Protein AF-A0A661WZL4-F1 (afdb_monomer_lite)

Foldseek 3Di:
DVVVVVQLVVQLVVQCPDPDPLSNVCSVVSVDDSDQPQDPFKWKKFFQWDAPPDLAGDIDIDGSVDGHDPRIDIDGPDDVVNVCVRRDNVVSVCQQPPADHDVNIGD

Secondary structure (DSSP, 8-state):
-HHHHHHHHHHHHHHHT-SSHHHHHGGG-TTS-SS----SS-EEEEESSB-TTSSS---EEE-TTSPPPTTEEEEET--HHHHHHHTSHHHHHHHHHHS-EETTEE-

Radius of gyration: 17.84 Å; chains: 1; bounding box: 39×31×44 Å

Sequence (107 aa):
MPEIKKRVENVRNARASSSREATRKLAAFPTLFGEIRQPNSDFILIPRVSSENRKYIPMGFFDKNYIVGDTCLSIPNATIFHFGILNSEMHMTWVKYTCGRLKSDYR

Structure (mmCIF, N/CA/C/O backbone):
data_AF-A0A661WZL4-F1
#
_entry.id   AF-A0A661WZL4-F1
#
loop_
_atom_site.group_PDB
_atom_site.id
_atom_site.type_symbol
_atom_site.label_atom_id
_atom_site.label_alt_id
_atom_site.label_comp_id
_atom_site.label_asym_id
_atom_site.label_entity_id
_atom_site.label_seq_id
_atom_site.pdbx_PDB_ins_code
_atom_site.Cartn_x
_atom_site.Cartn_y
_atom_site.Cartn_z
_atom_site.occupancy
_atom_site.B_iso_or_equiv
_atom_site.auth_seq_id
_atom_site.auth_comp_id
_atom_site.auth_asym_id
_atom_site.auth_atom_id
_atom_site.pdbx_PDB_model_num
ATOM 1 N N . MET A 1 1 ? -13.594 -16.666 22.214 1.00 80.62 1 MET A N 1
ATOM 2 C CA . MET A 1 1 ? -12.557 -15.779 21.627 1.00 80.62 1 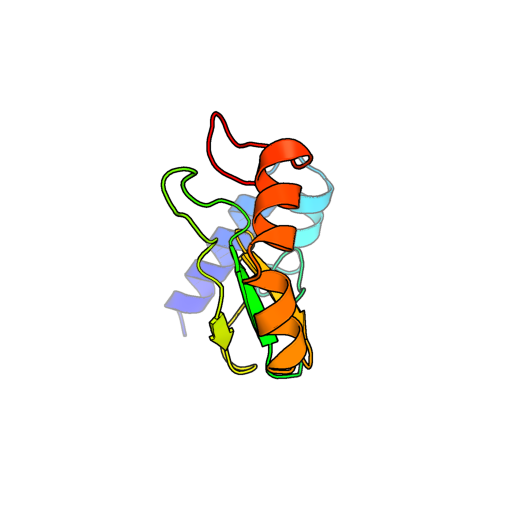MET A CA 1
ATOM 3 C C . MET A 1 1 ? -12.463 -14.431 22.373 1.00 80.62 1 MET A C 1
ATOM 5 O O . MET A 1 1 ? -12.812 -13.404 21.795 1.00 80.62 1 MET A O 1
ATOM 9 N N . PRO A 1 2 ? -12.017 -14.388 23.646 1.00 94.44 2 PRO A N 1
ATOM 10 C CA . PRO A 1 2 ? -11.989 -13.139 24.429 1.00 94.44 2 PRO A CA 1
ATOM 11 C C . PRO A 1 2 ? -11.039 -12.068 23.865 1.00 94.44 2 PRO A C 1
ATOM 13 O O . PRO A 1 2 ? -11.412 -10.902 23.758 1.00 94.44 2 PRO A O 1
ATOM 16 N N . GLU A 1 3 ? -9.850 -12.474 23.416 1.00 97.19 3 GLU A N 1
ATOM 17 C CA . GLU A 1 3 ? -8.820 -11.546 22.926 1.00 97.19 3 GLU A CA 1
ATOM 18 C C . GLU A 1 3 ? -9.235 -10.785 21.663 1.00 97.19 3 GLU A C 1
ATOM 20 O O . GLU A 1 3 ? -8.985 -9.588 21.535 1.00 97.19 3 GLU A O 1
ATOM 25 N N . ILE A 1 4 ? -9.942 -11.442 20.742 1.00 97.19 4 ILE A N 1
ATOM 26 C CA . ILE A 1 4 ? -10.429 -10.790 19.519 1.00 97.19 4 ILE A CA 1
ATOM 27 C C . ILE A 1 4 ? -11.512 -9.765 19.856 1.00 97.19 4 ILE A C 1
ATOM 29 O O . ILE A 1 4 ? -11.476 -8.650 19.339 1.00 97.19 4 ILE A O 1
ATOM 33 N N . LYS A 1 5 ? -12.415 -10.084 20.792 1.00 97.69 5 LYS A N 1
ATOM 34 C CA . LYS A 1 5 ? -13.428 -9.131 21.266 1.00 97.69 5 LYS A CA 1
ATOM 35 C C . LYS A 1 5 ? -12.776 -7.879 21.860 1.00 97.69 5 LYS A C 1
ATOM 37 O O . LYS A 1 5 ? -13.192 -6.771 21.536 1.00 97.69 5 LYS A O 1
ATOM 42 N N . LYS A 1 6 ? -11.709 -8.047 22.649 1.00 98.12 6 LYS A N 1
ATOM 43 C CA . LYS A 1 6 ? -10.926 -6.934 23.208 1.00 98.12 6 LYS A CA 1
ATOM 44 C C . LYS A 1 6 ? -10.307 -6.054 22.116 1.00 98.12 6 LYS A C 1
ATOM 46 O O . LYS A 1 6 ? -10.393 -4.832 22.195 1.00 98.12 6 LYS A O 1
ATOM 51 N N . ARG A 1 7 ? -9.720 -6.650 21.069 1.00 97.75 7 ARG A N 1
ATOM 52 C CA . ARG A 1 7 ? -9.158 -5.900 19.927 1.00 97.75 7 ARG A CA 1
ATOM 53 C C . ARG A 1 7 ? -10.231 -5.099 19.186 1.00 97.75 7 ARG A C 1
ATOM 55 O O . ARG A 1 7 ? -10.013 -3.925 18.902 1.00 97.75 7 ARG A O 1
ATOM 62 N N . VAL A 1 8 ? -11.384 -5.713 18.922 1.00 98.19 8 VAL A N 1
ATOM 63 C CA . VAL A 1 8 ? -12.522 -5.061 18.254 1.00 98.19 8 VAL A CA 1
ATOM 64 C C . VAL A 1 8 ? -13.061 -3.895 19.089 1.00 98.19 8 VAL A C 1
ATOM 66 O O . VAL A 1 8 ? -13.337 -2.829 18.541 1.00 98.19 8 VAL A O 1
ATOM 69 N N . GLU A 1 9 ? -13.149 -4.053 20.412 1.00 98.12 9 GLU A N 1
ATOM 70 C CA . GLU A 1 9 ? -13.589 -2.977 21.308 1.00 98.12 9 GLU A CA 1
ATOM 71 C C . GLU A 1 9 ? -12.625 -1.787 21.295 1.00 98.12 9 GLU A C 1
ATOM 73 O O . GLU A 1 9 ? -13.049 -0.638 21.182 1.00 98.12 9 GLU A O 1
ATOM 78 N N . ASN A 1 10 ? -11.317 -2.051 21.318 1.00 98.31 10 ASN A N 1
ATOM 79 C CA . ASN A 1 10 ? -10.310 -0.994 21.232 1.00 98.31 10 ASN A CA 1
ATOM 80 C C . ASN A 1 10 ? -10.431 -0.197 19.924 1.00 98.31 10 ASN A C 1
ATOM 82 O O . ASN A 1 10 ? -10.330 1.030 19.943 1.00 98.31 10 ASN A O 1
ATOM 86 N N . VAL A 1 11 ? -10.693 -0.872 18.797 1.00 98.31 11 VAL A N 1
ATOM 87 C CA . VAL A 1 11 ? -10.938 -0.210 17.504 1.00 98.31 11 VAL A CA 1
ATOM 88 C C . VAL A 1 11 ? -12.207 0.640 17.554 1.00 98.31 11 VAL A C 1
ATOM 90 O O . VAL A 1 11 ? -12.181 1.784 17.094 1.00 98.31 11 VAL A O 1
ATOM 93 N N . ARG A 1 12 ? -13.304 0.125 18.128 1.00 98.44 12 ARG A N 1
ATOM 94 C CA . ARG A 1 12 ? -14.549 0.890 18.307 1.00 98.44 12 ARG A CA 1
ATOM 95 C C . ARG A 1 12 ? -14.295 2.167 19.104 1.00 98.44 12 ARG A C 1
ATOM 97 O O . ARG A 1 12 ? -14.648 3.247 18.633 1.00 98.44 12 ARG A O 1
ATOM 104 N N . ASN A 1 13 ? -13.648 2.044 20.260 1.00 98.44 13 ASN A N 1
ATOM 105 C CA . ASN A 1 13 ? -13.389 3.161 21.167 1.00 98.44 13 ASN A CA 1
ATOM 106 C C . ASN A 1 13 ? -12.491 4.222 20.519 1.00 98.44 13 ASN A C 1
ATOM 108 O O . ASN A 1 13 ? -12.821 5.405 20.556 1.00 98.44 13 ASN A O 1
ATOM 112 N N . ALA A 1 14 ? -11.410 3.801 19.852 1.00 98.25 14 ALA A N 1
ATOM 113 C CA . ALA A 1 14 ? -10.515 4.711 19.135 1.00 98.25 14 ALA A CA 1
ATOM 114 C C . ALA A 1 14 ? -11.216 5.448 17.979 1.00 98.25 14 ALA A C 1
ATOM 116 O O . ALA A 1 14 ? -10.925 6.611 17.705 1.00 98.25 14 ALA A O 1
ATOM 117 N N . ARG A 1 15 ? -12.152 4.788 17.286 1.00 98.31 15 ARG A N 1
ATOM 118 C CA . ARG A 1 15 ? -12.940 5.418 16.216 1.00 98.31 15 ARG A CA 1
ATOM 119 C C . ARG A 1 15 ? -13.984 6.388 16.769 1.00 98.31 15 ARG A C 1
ATOM 121 O O . ARG A 1 15 ? -14.139 7.475 16.215 1.00 98.31 15 ARG A O 1
ATOM 128 N N . ALA A 1 16 ? -14.665 6.022 17.854 1.00 98.12 16 ALA A N 1
ATOM 129 C CA . ALA A 1 16 ? -15.706 6.834 18.485 1.00 98.12 16 ALA A CA 1
ATOM 130 C C . ALA A 1 16 ? -15.165 8.156 19.057 1.00 98.12 16 ALA A C 1
ATOM 132 O O . ALA A 1 16 ? -15.851 9.173 18.979 1.00 98.12 16 ALA A O 1
ATOM 133 N N . SER A 1 17 ? -13.925 8.165 19.559 1.00 98.19 17 SER A N 1
ATOM 134 C CA . SER A 1 17 ? -13.261 9.368 20.083 1.00 98.19 17 SER A CA 1
ATOM 135 C C . SER A 1 17 ? -12.660 10.284 19.007 1.00 98.19 17 SER A C 1
ATOM 137 O O . SER A 1 17 ? -12.107 11.335 19.328 1.00 98.19 17 SER A O 1
ATOM 139 N N . SER A 1 18 ? -12.751 9.922 17.722 1.00 97.56 18 SER A N 1
ATOM 140 C CA . SER A 1 18 ? -12.1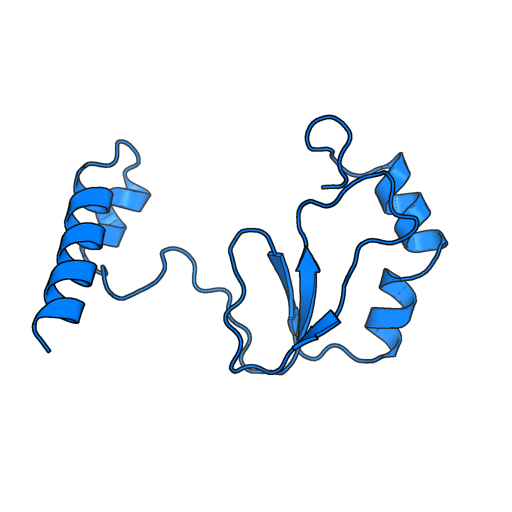57 10.706 16.637 1.00 97.56 18 SER A CA 1
ATOM 141 C C . SER A 1 18 ? -12.871 12.046 16.416 1.00 97.56 18 SER A C 1
ATOM 143 O O . SER A 1 18 ? -14.102 12.128 16.382 1.00 97.56 18 SER A O 1
ATOM 145 N N . SER A 1 19 ? -12.103 13.103 16.138 1.00 97.50 19 SER A N 1
ATOM 146 C CA . SER A 1 19 ? -12.641 14.404 15.715 1.00 97.50 19 SER A CA 1
ATOM 147 C C . SER A 1 19 ? -13.300 14.354 14.329 1.00 97.50 19 SER A C 1
ATOM 149 O O . SER A 1 19 ? -14.220 15.127 14.051 1.00 97.50 19 SER A O 1
ATOM 151 N N . ARG A 1 20 ? -12.911 13.400 13.471 1.00 97.75 20 ARG A N 1
ATOM 152 C CA . ARG A 1 20 ? -13.460 13.239 12.119 1.00 97.75 20 ARG A CA 1
ATOM 153 C C . ARG A 1 20 ? -14.775 12.459 12.145 1.00 97.75 20 ARG A C 1
ATOM 155 O O . ARG A 1 20 ? -14.796 11.282 12.502 1.00 97.75 20 ARG A O 1
ATOM 162 N N . GLU A 1 21 ? -15.859 13.079 11.678 1.00 97.56 21 GLU A N 1
ATOM 163 C CA . GLU A 1 21 ? -17.202 12.474 11.667 1.00 97.56 21 GLU A CA 1
ATOM 164 C C . GLU A 1 21 ? -17.248 11.133 10.923 1.00 97.56 21 GLU A C 1
ATOM 166 O O . GLU A 1 21 ? -17.795 10.159 11.438 1.00 97.56 21 GLU A O 1
ATOM 171 N N . ALA A 1 22 ? -16.606 11.049 9.755 1.00 97.00 22 ALA A N 1
ATOM 172 C CA . ALA A 1 22 ? -16.519 9.808 8.989 1.00 97.00 22 ALA A CA 1
ATOM 173 C C . ALA A 1 22 ? -15.867 8.668 9.794 1.00 97.00 22 ALA A C 1
ATOM 175 O O . ALA A 1 22 ? -16.342 7.537 9.758 1.00 97.00 22 ALA A O 1
ATOM 176 N N . THR A 1 23 ? -14.822 8.960 10.580 1.00 97.00 23 THR A N 1
ATOM 177 C CA . THR A 1 23 ? -14.184 7.954 11.445 1.00 97.00 23 THR A CA 1
ATOM 178 C C . THR A 1 23 ? -15.111 7.525 12.580 1.00 97.00 23 THR A C 1
ATOM 180 O O . THR A 1 23 ? -15.185 6.331 12.864 1.00 97.00 23 THR A O 1
ATOM 183 N N . ARG A 1 24 ? -15.864 8.453 13.188 1.00 98.00 24 ARG A N 1
ATOM 184 C CA . ARG A 1 24 ? -16.847 8.105 14.228 1.00 98.00 24 ARG A CA 1
ATOM 185 C C . ARG A 1 24 ? -17.937 7.179 13.697 1.00 98.00 24 ARG A C 1
ATOM 187 O O . ARG A 1 24 ? -18.260 6.198 14.358 1.00 98.00 24 ARG A O 1
ATOM 194 N N . LYS A 1 25 ? -18.448 7.420 12.482 1.00 97.88 25 LYS A N 1
ATOM 195 C CA . LYS A 1 25 ? -19.432 6.530 11.830 1.00 97.88 25 LYS A CA 1
ATOM 196 C C . LYS A 1 25 ? -18.897 5.099 11.663 1.00 97.88 25 LYS A C 1
ATOM 198 O O . LYS A 1 25 ? -19.632 4.140 11.873 1.00 97.88 25 LYS A O 1
ATOM 203 N N . LEU A 1 26 ? -17.599 4.938 11.390 1.00 97.88 26 LEU A N 1
ATOM 204 C CA . LEU A 1 26 ? -16.943 3.625 11.290 1.00 97.88 26 LEU A CA 1
ATOM 205 C C . LEU A 1 26 ? -16.818 2.876 12.630 1.00 97.88 26 LEU A C 1
ATOM 207 O O . LEU A 1 26 ? -16.460 1.694 12.627 1.00 97.88 26 LEU A O 1
ATOM 211 N N . ALA A 1 27 ? -17.100 3.513 13.773 1.00 97.81 27 ALA A N 1
ATOM 212 C CA . ALA A 1 27 ? -17.156 2.828 15.066 1.00 97.81 27 ALA A CA 1
ATOM 213 C C . ALA A 1 27 ? -18.310 1.810 15.135 1.00 97.81 27 ALA A C 1
ATOM 215 O O . ALA A 1 27 ? -18.203 0.825 15.863 1.00 97.81 27 ALA A O 1
ATOM 216 N N . ALA A 1 28 ? -19.371 1.994 14.337 1.00 97.94 28 ALA A N 1
ATOM 217 C CA . ALA A 1 28 ? -20.460 1.023 14.205 1.00 97.94 28 ALA A CA 1
ATOM 218 C C . ALA A 1 28 ? -20.012 -0.295 13.539 1.00 97.94 28 ALA A C 1
ATOM 220 O O . ALA A 1 28 ? -20.605 -1.342 13.786 1.00 97.94 28 ALA A O 1
ATOM 221 N N . PHE A 1 29 ? -18.921 -0.265 12.762 1.00 97.81 29 PHE A N 1
ATOM 222 C CA . PHE A 1 29 ? -18.369 -1.416 12.036 1.00 97.81 29 PHE A CA 1
ATOM 223 C C . PHE A 1 29 ? -16.907 -1.694 12.442 1.00 97.81 29 PHE A C 1
ATOM 225 O O . PHE A 1 29 ? -15.997 -1.621 11.612 1.00 97.81 29 PHE A O 1
ATOM 232 N N . PRO A 1 30 ? -16.629 -1.997 13.725 1.00 97.56 30 PRO A N 1
ATOM 233 C CA . PRO A 1 30 ? -15.263 -2.066 14.252 1.00 97.56 30 PRO A CA 1
ATOM 234 C C . PRO A 1 30 ? -14.478 -3.301 13.783 1.00 97.56 30 PRO A C 1
ATOM 236 O O . PRO A 1 30 ? -13.268 -3.365 13.974 1.00 97.56 30 PRO A O 1
ATOM 239 N N . THR A 1 31 ? -15.154 -4.274 13.169 1.00 97.44 31 THR A N 1
ATOM 240 C CA . THR A 1 31 ? -14.555 -5.480 12.578 1.00 97.44 31 THR A CA 1
ATOM 241 C C . THR A 1 31 ? -14.103 -5.282 11.130 1.00 97.44 31 THR A C 1
ATOM 243 O O . THR A 1 31 ? -13.394 -6.133 10.604 1.00 97.44 31 THR A O 1
ATOM 246 N N . LEU A 1 32 ? -14.494 -4.176 10.487 1.00 97.06 32 LEU A N 1
ATOM 247 C CA . LEU A 1 32 ? -14.147 -3.851 9.103 1.00 97.06 32 LEU A CA 1
ATOM 248 C C . LEU A 1 32 ? -13.096 -2.737 9.047 1.00 97.06 32 LEU A C 1
ATOM 250 O O . LEU A 1 32 ? -13.071 -1.835 9.896 1.00 97.06 32 LEU A O 1
ATOM 254 N N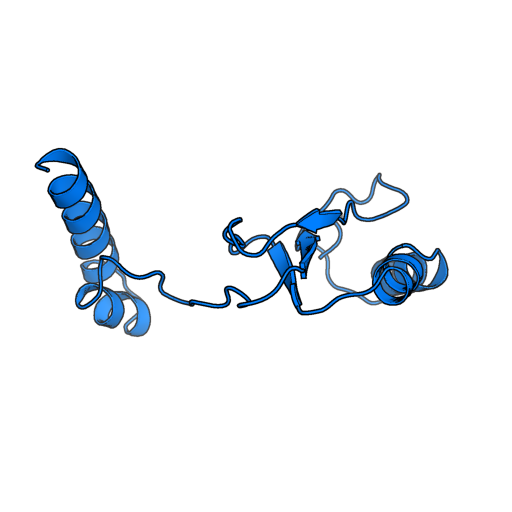 . PHE A 1 33 ? -12.240 -2.766 8.023 1.00 96.56 33 PHE A N 1
ATOM 255 C CA . PHE A 1 33 ? -11.403 -1.614 7.688 1.00 96.56 33 PHE A CA 1
ATOM 256 C C . PHE A 1 33 ? -12.264 -0.442 7.207 1.00 96.56 33 PHE A C 1
ATOM 258 O O . PHE A 1 33 ? -13.351 -0.634 6.671 1.00 96.56 33 PHE A O 1
ATOM 265 N N . GLY A 1 34 ? -11.778 0.784 7.424 1.00 94.38 34 GLY A N 1
ATOM 266 C CA . GLY A 1 34 ? -12.508 1.992 7.031 1.00 94.38 34 GLY A CA 1
ATOM 267 C C . GLY A 1 34 ? -12.617 2.171 5.518 1.00 94.38 34 GLY A C 1
ATOM 268 O O . GLY A 1 34 ? -13.619 2.680 5.033 1.00 94.38 34 GLY A O 1
ATOM 269 N N . GLU A 1 35 ? -11.603 1.714 4.786 1.00 92.88 35 GLU A N 1
ATOM 270 C CA . GLU A 1 35 ? -11.596 1.654 3.330 1.00 92.88 35 GLU A CA 1
ATOM 271 C C . GLU A 1 35 ? -11.168 0.248 2.916 1.00 92.88 35 GLU A C 1
ATOM 273 O O . GLU A 1 35 ? -10.033 -0.16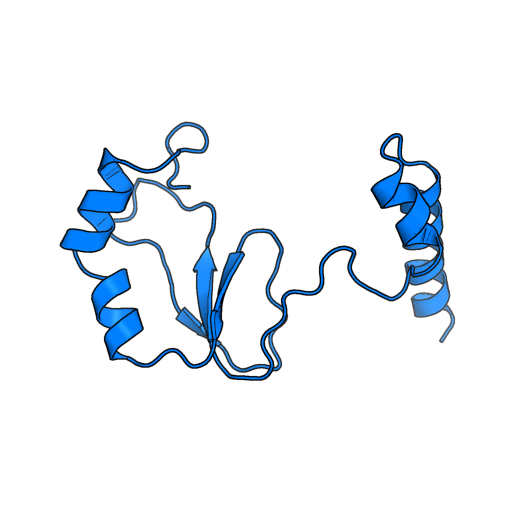0 3.160 1.00 92.88 35 GLU A O 1
ATOM 278 N N . ILE A 1 36 ? -12.086 -0.510 2.319 1.00 94.25 36 ILE A N 1
ATOM 279 C CA . ILE A 1 36 ? -11.823 -1.871 1.848 1.00 94.25 36 ILE A CA 1
ATOM 280 C C . ILE A 1 36 ? -11.551 -1.791 0.348 1.00 94.25 36 ILE A C 1
ATOM 282 O O . ILE A 1 36 ? -12.473 -1.643 -0.447 1.00 94.25 36 ILE A O 1
ATOM 286 N N . ARG A 1 37 ? -10.271 -1.853 -0.029 1.00 93.25 37 ARG A N 1
ATOM 287 C CA . ARG A 1 37 ? -9.804 -1.782 -1.428 1.00 93.25 37 ARG A CA 1
ATOM 288 C C . ARG A 1 37 ? -9.157 -3.088 -1.902 1.00 93.25 37 ARG A C 1
ATOM 290 O O . ARG A 1 37 ? -8.452 -3.100 -2.905 1.00 93.25 37 ARG A O 1
ATOM 297 N N . GLN A 1 38 ? -9.363 -4.171 -1.153 1.00 96.75 38 GLN A N 1
ATOM 298 C CA . GLN A 1 38 ? -8.755 -5.464 -1.440 1.00 96.75 38 GLN A CA 1
ATOM 299 C C . GLN A 1 38 ? -9.275 -6.011 -2.781 1.00 96.75 38 GLN A C 1
ATOM 301 O O . GLN A 1 38 ? -10.492 -6.123 -2.947 1.00 96.75 38 GLN A O 1
ATOM 306 N N . PRO A 1 39 ? -8.392 -6.357 -3.732 1.00 96.25 39 PRO A N 1
ATOM 307 C CA . 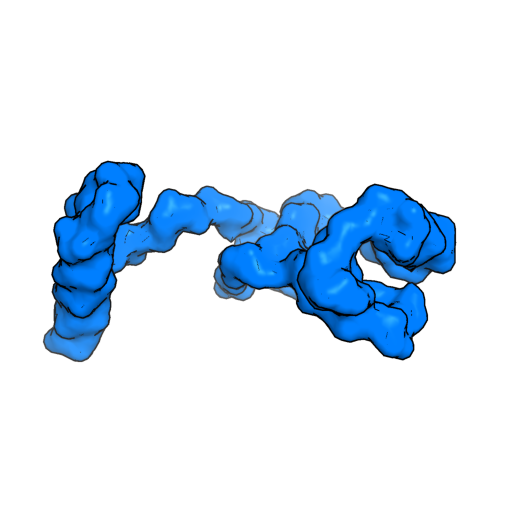PRO A 1 39 ? -8.806 -6.994 -4.973 1.00 96.25 39 PRO A CA 1
ATOM 308 C C . PRO A 1 39 ? -9.227 -8.453 -4.743 1.00 96.25 39 PRO A C 1
ATOM 310 O O . PRO A 1 39 ? -8.715 -9.138 -3.862 1.00 96.25 39 PRO A O 1
ATOM 313 N N . ASN A 1 40 ? -10.136 -8.949 -5.587 1.00 96.94 40 ASN A N 1
ATOM 314 C CA . ASN A 1 40 ? -10.579 -10.353 -5.574 1.00 96.94 40 ASN A CA 1
ATOM 315 C C . ASN A 1 40 ? -9.683 -11.284 -6.421 1.00 96.94 40 ASN A C 1
ATOM 317 O O . ASN A 1 40 ? -9.967 -12.476 -6.546 1.00 96.94 40 ASN A O 1
ATOM 321 N N . SER A 1 41 ? -8.625 -10.735 -7.015 1.00 97.69 41 SER A N 1
ATOM 322 C CA . SER A 1 41 ? -7.658 -11.401 -7.888 1.00 97.69 41 SER A CA 1
ATOM 323 C C . SER A 1 41 ? -6.243 -11.188 -7.363 1.00 97.69 41 SER A C 1
ATOM 325 O O . SER A 1 41 ? -6.012 -10.283 -6.560 1.00 97.69 41 SER A O 1
ATOM 327 N N . ASP A 1 42 ? -5.289 -11.935 -7.906 1.00 97.81 42 ASP A N 1
ATOM 328 C CA . ASP A 1 42 ? -3.870 -11.626 -7.751 1.00 97.81 42 ASP A CA 1
ATOM 329 C C . ASP A 1 42 ? -3.569 -10.229 -8.319 1.00 97.81 42 ASP A C 1
ATOM 331 O O . ASP A 1 42 ? -4.305 -9.695 -9.170 1.00 97.81 42 ASP A O 1
ATOM 335 N N . PHE A 1 43 ? -2.523 -9.601 -7.794 1.00 98.19 43 PHE A N 1
ATOM 336 C CA . PHE A 1 43 ? -2.246 -8.192 -8.041 1.00 98.19 43 PHE A CA 1
ATOM 337 C C . PHE A 1 43 ? -0.752 -7.868 -7.987 1.00 98.19 43 PHE A C 1
ATOM 339 O O . PHE A 1 43 ? 0.036 -8.568 -7.355 1.00 98.19 43 PHE A O 1
ATOM 346 N N . ILE A 1 44 ? -0.365 -6.757 -8.621 1.00 98.44 44 ILE A N 1
ATOM 347 C CA . ILE A 1 44 ? 0.920 -6.102 -8.337 1.00 98.44 44 ILE A CA 1
ATOM 348 C C . ILE A 1 44 ? 0.715 -5.130 -7.180 1.00 98.44 44 ILE A C 1
ATOM 350 O O . ILE A 1 44 ? -0.171 -4.278 -7.248 1.00 98.44 44 ILE A O 1
ATOM 354 N N . LEU A 1 45 ? 1.542 -5.236 -6.144 1.00 98.12 45 LEU A N 1
ATOM 355 C CA . LEU A 1 45 ? 1.652 -4.277 -5.051 1.00 98.12 45 LEU A CA 1
ATOM 356 C C . LEU A 1 45 ? 2.662 -3.182 -5.421 1.00 98.12 45 LEU A C 1
ATOM 358 O O . LEU A 1 45 ? 3.779 -3.477 -5.854 1.00 98.12 45 LEU A O 1
ATOM 362 N N . ILE A 1 46 ? 2.285 -1.925 -5.195 1.00 97.88 46 ILE A N 1
ATOM 363 C CA . ILE A 1 46 ? 3.124 -0.744 -5.424 1.00 97.88 46 ILE A CA 1
ATOM 364 C C . ILE A 1 46 ? 3.217 0.051 -4.116 1.00 97.88 46 ILE A C 1
ATOM 366 O O . ILE A 1 46 ? 2.196 0.556 -3.643 1.00 97.88 46 ILE A O 1
ATOM 370 N N . PRO A 1 47 ? 4.403 0.204 -3.507 1.00 97.62 47 PRO A N 1
ATOM 371 C CA . PRO A 1 47 ? 4.570 1.068 -2.343 1.00 97.62 47 PRO A CA 1
ATOM 372 C C . PRO A 1 47 ? 4.236 2.526 -2.680 1.00 97.62 47 PRO A C 1
ATOM 374 O O . PRO A 1 47 ? 4.735 3.063 -3.666 1.00 97.62 47 PRO A O 1
ATOM 377 N N . ARG A 1 48 ? 3.437 3.195 -1.838 1.00 96.62 48 ARG A N 1
ATOM 378 C CA . ARG A 1 48 ? 3.125 4.630 -1.994 1.00 96.62 48 ARG A CA 1
ATOM 379 C C . ARG A 1 48 ? 4.274 5.540 -1.602 1.00 96.62 48 ARG A C 1
ATOM 381 O O . ARG A 1 48 ? 4.233 6.712 -1.931 1.00 96.62 48 ARG A O 1
ATOM 388 N N . VAL A 1 49 ? 5.225 5.049 -0.811 1.00 97.62 49 VAL A N 1
ATOM 389 C CA . VAL A 1 49 ? 6.419 5.802 -0.429 1.00 97.62 49 VAL A CA 1
ATOM 390 C C . VAL A 1 49 ? 7.613 4.869 -0.486 1.00 97.62 49 VAL A C 1
ATOM 392 O O . VAL A 1 49 ? 7.572 3.769 0.069 1.00 97.62 49 VAL A O 1
ATOM 395 N N . SER A 1 50 ? 8.681 5.292 -1.156 1.00 97.50 50 SER A N 1
ATOM 396 C CA . SER A 1 50 ? 9.941 4.549 -1.169 1.00 97.50 50 SER A CA 1
ATOM 397 C C . SER A 1 50 ? 11.133 5.481 -1.370 1.00 97.50 50 SER A C 1
ATOM 399 O O . SER A 1 50 ? 11.005 6.517 -2.018 1.00 97.50 50 SER A O 1
ATOM 401 N N . SER A 1 51 ? 12.288 5.094 -0.816 1.00 97.69 51 SER A N 1
ATOM 402 C CA . SER A 1 51 ? 13.506 5.907 -0.920 1.00 97.69 51 SER A CA 1
ATOM 403 C C . SER A 1 51 ? 13.872 6.224 -2.363 1.00 97.69 51 SER A C 1
ATOM 405 O O . SER A 1 51 ? 13.930 5.339 -3.222 1.00 97.69 51 SER A O 1
ATOM 407 N N . GLU A 1 52 ? 14.190 7.491 -2.570 1.00 96.88 52 GLU A N 1
ATOM 408 C CA . GLU A 1 52 ? 14.719 8.085 -3.787 1.00 96.88 52 GLU A CA 1
ATOM 409 C C . GLU A 1 52 ? 16.086 7.536 -4.208 1.00 96.88 52 GLU A C 1
ATOM 411 O O . GLU A 1 52 ? 16.435 7.612 -5.385 1.00 96.88 52 GLU A O 1
ATOM 416 N N . ASN A 1 53 ? 16.835 6.940 -3.274 1.00 97.38 53 ASN A N 1
ATOM 417 C CA . ASN A 1 53 ? 18.132 6.314 -3.547 1.00 97.38 53 ASN A CA 1
ATOM 418 C C . ASN A 1 53 ? 18.014 5.038 -4.394 1.00 97.38 53 ASN A C 1
ATOM 420 O O . ASN A 1 53 ? 19.014 4.534 -4.908 1.00 97.38 53 ASN A O 1
ATOM 424 N N . ARG A 1 54 ? 16.804 4.483 -4.541 1.00 96.88 54 ARG A N 1
ATOM 425 C CA . ARG A 1 54 ? 16.574 3.313 -5.390 1.00 96.88 54 ARG A CA 1
ATOM 426 C C . ARG A 1 54 ? 16.386 3.740 -6.839 1.00 96.88 54 ARG A C 1
ATOM 428 O O . ARG A 1 54 ? 15.624 4.657 -7.139 1.00 96.88 54 ARG A O 1
ATOM 435 N N . LYS A 1 55 ? 17.025 3.002 -7.750 1.00 96.94 55 LYS A N 1
ATOM 436 C CA . LYS A 1 55 ? 16.833 3.177 -9.196 1.00 96.94 55 LYS A CA 1
ATOM 437 C C . LYS A 1 55 ? 15.392 2.868 -9.631 1.00 96.94 55 LYS A C 1
ATOM 439 O O . LYS A 1 55 ? 14.873 3.540 -10.513 1.00 96.94 55 LYS A O 1
ATOM 444 N N . TYR A 1 56 ? 14.754 1.898 -8.973 1.00 97.94 56 TYR A N 1
ATOM 445 C CA . TYR A 1 56 ? 13.369 1.487 -9.206 1.00 97.94 56 TYR A CA 1
ATOM 446 C C . TYR A 1 56 ? 12.597 1.402 -7.888 1.00 97.94 56 TYR A C 1
ATOM 448 O O . TYR A 1 56 ? 13.158 1.018 -6.856 1.00 97.94 56 TYR A O 1
ATOM 456 N N . ILE A 1 57 ? 11.304 1.725 -7.925 1.00 98.12 57 ILE A N 1
ATOM 457 C CA . ILE A 1 57 ? 10.389 1.453 -6.811 1.00 98.12 57 ILE A CA 1
ATOM 458 C C . ILE A 1 57 ? 10.222 -0.071 -6.695 1.00 98.12 57 ILE A C 1
ATOM 460 O O . ILE A 1 57 ? 9.927 -0.714 -7.701 1.00 98.12 57 ILE A O 1
ATOM 464 N N . PRO A 1 58 ? 10.389 -0.675 -5.503 1.00 97.06 58 PRO A N 1
ATOM 465 C CA . PRO A 1 58 ? 10.266 -2.119 -5.341 1.00 97.06 58 PRO A CA 1
ATOM 466 C C . PRO A 1 58 ? 8.792 -2.540 -5.390 1.00 97.06 58 PRO A C 1
ATOM 468 O O . PRO A 1 58 ? 8.082 -2.477 -4.388 1.00 97.06 58 PRO A O 1
ATOM 471 N N . MET A 1 59 ? 8.337 -2.953 -6.569 1.00 97.50 59 MET A N 1
ATOM 472 C CA . MET A 1 59 ? 7.001 -3.508 -6.804 1.00 97.50 59 MET A CA 1
ATOM 473 C C . MET A 1 59 ? 7.072 -5.037 -6.874 1.00 97.50 59 MET A C 1
ATOM 475 O O . MET A 1 59 ? 8.128 -5.595 -7.173 1.00 97.50 59 MET A O 1
ATOM 479 N N . GLY A 1 60 ? 5.957 -5.732 -6.648 1.00 96.75 60 GLY A N 1
ATOM 480 C CA . GLY A 1 60 ? 5.935 -7.198 -6.712 1.00 96.75 60 GLY A CA 1
ATOM 481 C C . GLY A 1 60 ? 4.541 -7.788 -6.875 1.00 96.75 60 GLY A C 1
ATOM 482 O O . GLY A 1 60 ? 3.552 -7.105 -6.630 1.00 96.75 60 GLY A O 1
ATOM 483 N N . PHE A 1 61 ? 4.472 -9.052 -7.292 1.00 98.06 61 PHE A N 1
ATOM 484 C CA . PHE A 1 61 ? 3.222 -9.806 -7.396 1.00 98.06 61 PHE A CA 1
ATOM 485 C C . PHE A 1 61 ? 2.845 -10.434 -6.055 1.00 98.06 61 PHE A C 1
ATOM 487 O O . PHE A 1 61 ? 3.702 -10.981 -5.362 1.00 98.06 61 PHE A O 1
ATOM 494 N N . PHE A 1 62 ? 1.561 -10.375 -5.722 1.00 97.94 62 PHE A N 1
ATOM 495 C CA . PHE A 1 62 ? 0.970 -10.984 -4.536 1.00 97.94 62 PHE A CA 1
ATOM 496 C C . PHE A 1 62 ? -0.342 -11.667 -4.914 1.00 97.94 62 PHE A C 1
ATOM 498 O O . PHE A 1 62 ? -1.067 -11.196 -5.797 1.00 97.94 62 PHE A O 1
ATOM 505 N N . ASP A 1 63 ? -0.652 -12.766 -4.230 1.00 97.25 63 ASP A N 1
ATOM 506 C CA . ASP A 1 63 ? -1.949 -13.416 -4.374 1.00 97.25 63 ASP A CA 1
ATOM 507 C C . ASP A 1 63 ? -3.043 -12.688 -3.575 1.00 97.25 63 ASP A C 1
ATOM 509 O O . ASP A 1 63 ? -2.772 -11.908 -2.653 1.00 97.25 63 ASP A O 1
ATOM 513 N N . LYS A 1 64 ? -4.304 -12.956 -3.919 1.00 96.81 64 LYS A N 1
ATOM 514 C CA . LYS A 1 64 ? -5.479 -12.314 -3.296 1.00 96.81 64 LYS A CA 1
ATOM 515 C C . LYS A 1 64 ? -5.616 -12.505 -1.775 1.00 96.81 64 LYS A C 1
ATOM 517 O O . LYS A 1 64 ? -6.426 -11.803 -1.165 1.00 96.81 64 LYS A O 1
ATOM 522 N N . ASN A 1 65 ? -4.885 -13.439 -1.160 1.00 97.44 65 ASN A N 1
ATOM 523 C CA . ASN A 1 65 ? -4.941 -13.698 0.283 1.00 97.44 65 ASN A CA 1
ATOM 524 C C . ASN A 1 65 ? -4.098 -12.695 1.089 1.00 97.44 65 ASN A C 1
ATOM 526 O O . ASN A 1 65 ? -4.292 -12.567 2.300 1.00 97.44 65 ASN A O 1
ATOM 530 N N . TYR A 1 66 ? -3.193 -11.957 0.438 1.00 97.19 66 TYR A N 1
ATOM 531 C CA . TYR A 1 66 ? -2.448 -10.865 1.063 1.00 97.19 66 TYR A CA 1
ATOM 532 C C . TYR A 1 66 ? -3.286 -9.589 1.106 1.00 97.19 66 TYR A C 1
ATOM 534 O O . TYR A 1 66 ? -3.726 -9.094 0.072 1.00 97.19 66 TYR A O 1
ATOM 542 N N . ILE A 1 67 ? -3.466 -9.012 2.297 1.00 96.81 67 ILE A N 1
ATOM 543 C CA . ILE A 1 67 ? -4.227 -7.769 2.470 1.00 96.81 67 ILE A CA 1
ATOM 544 C C . ILE A 1 67 ? -3.361 -6.550 2.132 1.00 96.81 67 ILE A C 1
ATOM 546 O O . ILE A 1 67 ? -2.309 -6.340 2.737 1.00 96.81 67 ILE A O 1
ATOM 550 N N . VAL A 1 68 ? -3.830 -5.716 1.202 1.00 96.69 68 VAL A N 1
ATOM 551 C CA . VAL A 1 68 ? -3.153 -4.472 0.807 1.00 96.69 68 VAL A CA 1
ATOM 552 C C . VAL A 1 68 ? -3.272 -3.430 1.924 1.00 96.69 68 VAL A C 1
ATOM 554 O O . VAL A 1 68 ? -4.372 -3.019 2.294 1.00 96.69 68 VAL A O 1
ATOM 557 N N . GLY A 1 69 ? -2.131 -2.991 2.460 1.00 94.88 69 GLY A N 1
ATOM 558 C CA . GLY A 1 69 ? -2.065 -1.913 3.453 1.00 94.88 69 GLY A CA 1
ATOM 559 C C . GLY A 1 69 ? -2.288 -0.521 2.847 1.00 94.88 69 GLY A C 1
ATOM 560 O O . GLY A 1 69 ? -2.101 -0.316 1.650 1.00 94.88 69 GLY A O 1
ATOM 561 N N . ASP A 1 70 ? -2.624 0.470 3.677 1.00 94.06 70 ASP A N 1
ATOM 562 C CA . ASP A 1 70 ? -2.898 1.852 3.239 1.00 94.06 70 ASP A CA 1
ATOM 563 C C . ASP A 1 70 ? -1.666 2.578 2.663 1.00 94.06 70 ASP A C 1
ATOM 565 O O . ASP A 1 70 ? -1.788 3.558 1.920 1.00 94.06 70 ASP A O 1
ATOM 569 N N . THR A 1 71 ? -0.470 2.089 2.992 1.00 95.25 71 THR A N 1
ATOM 570 C CA . THR A 1 71 ? 0.823 2.565 2.482 1.00 95.25 71 THR A CA 1
ATOM 571 C C . THR A 1 71 ? 1.184 1.970 1.122 1.00 95.25 71 THR A C 1
ATOM 573 O O . THR A 1 71 ? 2.250 2.275 0.586 1.00 95.25 71 THR A O 1
ATOM 576 N N . CYS A 1 72 ? 0.306 1.155 0.537 1.00 96.62 72 CYS A N 1
ATOM 577 C CA . CYS A 1 72 ? 0.489 0.536 -0.768 1.00 96.62 72 CYS A CA 1
ATOM 578 C C . CYS A 1 72 ? -0.714 0.796 -1.685 1.00 96.62 72 CYS A C 1
ATOM 580 O O . CYS A 1 72 ? -1.810 1.138 -1.246 1.00 96.62 72 CYS A O 1
ATOM 582 N N . LEU A 1 73 ? -0.484 0.634 -2.981 1.00 96.56 73 LEU A N 1
ATOM 583 C CA . LEU A 1 73 ? -1.492 0.562 -4.031 1.00 96.56 73 LEU A CA 1
ATOM 584 C C . LEU A 1 73 ? -1.457 -0.840 -4.637 1.00 96.56 73 LEU A C 1
ATOM 586 O O . LEU A 1 73 ? -0.452 -1.547 -4.524 1.00 96.56 73 LEU A O 1
ATOM 590 N N . SER A 1 74 ? -2.539 -1.232 -5.298 1.00 97.25 74 SER A N 1
ATOM 591 C CA . SER A 1 74 ? -2.623 -2.506 -6.002 1.00 97.25 74 SER A CA 1
ATOM 592 C C . SER A 1 74 ? -3.170 -2.328 -7.412 1.00 97.25 74 SER A C 1
ATOM 594 O O . SER A 1 74 ? -4.051 -1.501 -7.654 1.00 97.25 74 SER A O 1
ATOM 596 N N . ILE A 1 75 ? -2.646 -3.125 -8.341 1.00 97.75 75 ILE A N 1
ATOM 597 C CA . ILE A 1 75 ? -3.202 -3.282 -9.687 1.00 97.75 75 ILE A CA 1
ATOM 598 C C . ILE A 1 75 ? -3.754 -4.708 -9.797 1.00 97.75 75 ILE A C 1
ATOM 600 O O . ILE A 1 75 ? -2.957 -5.647 -9.877 1.00 97.75 75 ILE A O 1
ATOM 604 N N . PRO A 1 76 ? -5.087 -4.897 -9.766 1.00 97.69 76 PRO A N 1
ATOM 605 C CA . PRO A 1 76 ? -5.697 -6.215 -9.916 1.00 97.69 76 PRO A CA 1
ATOM 606 C C . PRO A 1 76 ? -5.511 -6.758 -11.334 1.00 97.69 76 PRO A C 1
ATOM 608 O O . PRO A 1 76 ? -5.456 -5.988 -12.292 1.00 97.69 76 PRO A O 1
ATOM 611 N N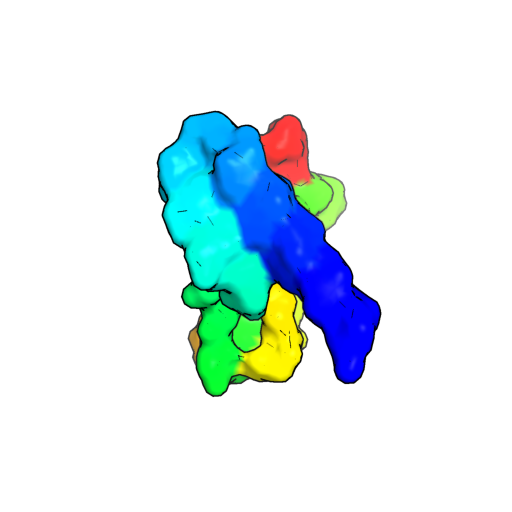 . ASN A 1 77 ? -5.473 -8.086 -11.472 1.00 96.25 77 ASN A N 1
ATOM 612 C CA . ASN A 1 77 ? -5.348 -8.793 -12.755 1.00 96.25 77 ASN A CA 1
ATOM 613 C C . ASN A 1 77 ? -4.126 -8.347 -13.574 1.00 96.25 77 ASN A C 1
ATOM 615 O O . ASN A 1 77 ? -4.139 -8.348 -14.807 1.00 96.25 77 ASN A O 1
ATOM 619 N N . ALA A 1 78 ? -3.070 -7.923 -12.885 1.00 95.19 78 ALA A N 1
ATOM 620 C CA . ALA A 1 78 ? -1.877 -7.435 -13.537 1.00 95.19 78 ALA A CA 1
ATOM 621 C C . ALA A 1 78 ? -1.100 -8.585 -14.185 1.00 95.19 78 ALA A C 1
ATOM 623 O O . ALA A 1 78 ? -0.883 -9.641 -13.598 1.00 95.19 78 ALA A O 1
ATOM 624 N N . THR A 1 79 ? -0.638 -8.344 -15.405 1.00 96.69 79 THR A N 1
ATOM 625 C CA . THR A 1 79 ? 0.239 -9.257 -16.147 1.00 96.69 79 THR A CA 1
ATOM 626 C C . THR A 1 79 ? 1.699 -8.817 -16.041 1.00 96.69 79 THR A C 1
ATOM 628 O O . THR A 1 79 ? 1.999 -7.686 -15.649 1.00 96.69 79 THR A O 1
ATOM 631 N N . ILE A 1 80 ? 2.627 -9.674 -16.476 1.00 97.25 80 ILE A N 1
ATOM 632 C CA . ILE A 1 80 ? 4.055 -9.328 -16.548 1.00 97.25 80 ILE A CA 1
ATOM 633 C C . ILE A 1 80 ? 4.335 -8.106 -17.435 1.00 97.25 80 ILE A C 1
ATOM 635 O O . ILE A 1 80 ? 5.278 -7.364 -17.180 1.00 97.25 80 ILE A O 1
ATOM 639 N N . PHE A 1 81 ? 3.474 -7.840 -18.425 1.00 98.12 81 PHE A N 1
ATOM 640 C CA . PHE A 1 81 ? 3.542 -6.628 -19.237 1.00 98.12 81 PHE A CA 1
ATOM 641 C C . PHE A 1 81 ? 3.365 -5.366 -18.382 1.00 98.12 81 PHE A C 1
ATOM 643 O O . PHE A 1 81 ? 4.186 -4.455 -18.454 1.00 98.12 81 PHE A O 1
ATOM 650 N N . HIS A 1 82 ? 2.349 -5.337 -17.512 1.00 97.81 82 HIS A N 1
ATOM 651 C CA . HIS A 1 82 ? 2.120 -4.212 -16.602 1.00 97.81 82 HIS A CA 1
ATOM 652 C C . HIS A 1 82 ? 3.324 -4.005 -15.678 1.00 97.81 82 HIS A C 1
ATOM 654 O O . HIS A 1 82 ? 3.791 -2.880 -15.516 1.00 97.81 82 HIS A O 1
ATOM 660 N N . PHE A 1 83 ? 3.873 -5.095 -15.131 1.00 97.81 83 PHE A N 1
ATOM 661 C CA . PHE A 1 83 ? 5.075 -5.038 -14.299 1.00 97.81 83 PHE A CA 1
ATOM 662 C C . PHE A 1 83 ? 6.278 -4.456 -15.049 1.00 97.81 83 PHE A C 1
ATOM 664 O O . PHE A 1 83 ? 6.976 -3.604 -14.502 1.00 97.81 83 PHE A O 1
ATOM 671 N N . GLY A 1 84 ? 6.494 -4.879 -16.300 1.00 97.94 84 GLY A N 1
ATOM 672 C CA . GLY A 1 84 ? 7.577 -4.390 -17.151 1.00 97.94 84 GLY A CA 1
ATOM 673 C C . GLY A 1 84 ? 7.467 -2.897 -17.459 1.00 97.94 84 GLY A C 1
ATOM 674 O O . GLY A 1 84 ? 8.464 -2.184 -17.373 1.00 97.94 84 GLY A O 1
ATOM 675 N N . ILE A 1 85 ? 6.259 -2.397 -17.741 1.00 98.19 85 ILE A N 1
ATOM 676 C CA . ILE A 1 85 ? 6.031 -0.960 -17.951 1.00 98.19 85 ILE A CA 1
ATOM 677 C C . ILE A 1 85 ? 6.320 -0.169 -16.670 1.00 98.19 85 ILE A C 1
ATOM 679 O O . ILE A 1 85 ? 7.036 0.831 -16.720 1.00 98.19 85 ILE A O 1
ATOM 683 N N . LEU A 1 86 ? 5.825 -0.629 -15.519 1.00 97.56 86 LEU A N 1
ATOM 684 C CA . LEU A 1 86 ? 6.008 0.056 -14.234 1.00 97.56 86 LEU A CA 1
ATOM 685 C C . LEU A 1 86 ? 7.456 0.006 -13.721 1.00 97.56 86 LEU A C 1
ATOM 687 O O . LEU A 1 86 ? 7.906 0.938 -13.064 1.00 97.56 86 LEU A O 1
ATOM 691 N N . ASN A 1 87 ? 8.209 -1.044 -14.057 1.00 97.19 87 ASN A N 1
ATOM 692 C CA . ASN A 1 87 ? 9.641 -1.162 -13.757 1.00 97.19 87 ASN A CA 1
ATOM 693 C C . ASN A 1 87 ? 10.539 -0.648 -14.895 1.00 97.19 87 ASN A C 1
ATOM 695 O O . ASN A 1 87 ? 11.737 -0.918 -14.900 1.00 97.19 87 ASN A O 1
ATOM 699 N N . SER A 1 88 ? 9.997 0.083 -15.871 1.00 98.25 88 SER A N 1
ATOM 700 C CA . SER A 1 88 ? 10.807 0.672 -16.941 1.00 98.25 88 SER A CA 1
ATOM 701 C C . SER A 1 88 ? 11.527 1.941 -16.477 1.00 98.25 88 SER A C 1
ATOM 703 O O . SER A 1 88 ? 11.027 2.691 -15.633 1.00 98.25 88 SER A O 1
ATOM 705 N N . GLU A 1 89 ? 12.682 2.247 -17.081 1.00 98.25 89 GLU A N 1
ATOM 706 C CA . GLU A 1 89 ? 13.352 3.534 -16.840 1.00 98.25 89 GLU A CA 1
ATOM 707 C C . GLU A 1 89 ? 12.488 4.727 -17.254 1.00 98.25 89 GLU A C 1
ATOM 709 O O . GLU A 1 89 ? 12.576 5.784 -16.632 1.00 98.25 89 GLU A O 1
ATOM 714 N N . MET A 1 90 ? 11.617 4.568 -18.257 1.00 98.38 90 MET A N 1
ATOM 715 C CA . MET A 1 90 ? 10.707 5.638 -18.669 1.00 98.38 90 MET A CA 1
ATOM 716 C C . MET A 1 90 ? 9.684 5.948 -17.575 1.00 98.38 90 MET A C 1
ATOM 718 O O . MET A 1 90 ? 9.496 7.115 -17.231 1.00 98.38 90 MET A O 1
ATOM 722 N N . HIS A 1 91 ? 9.074 4.920 -16.974 1.00 98.25 91 HIS A N 1
ATOM 723 C CA . HIS A 1 91 ? 8.153 5.114 -15.854 1.00 98.25 91 HIS A CA 1
ATOM 724 C C . HIS A 1 91 ? 8.866 5.706 -14.636 1.00 98.25 91 HIS A C 1
ATOM 726 O O . HIS A 1 91 ? 8.376 6.665 -14.044 1.00 98.25 91 HIS A O 1
ATOM 732 N N . MET A 1 92 ? 10.058 5.206 -14.298 1.00 98.12 92 MET A N 1
ATOM 733 C CA . MET A 1 92 ? 10.835 5.758 -13.185 1.00 98.12 92 MET A CA 1
ATOM 734 C C . MET A 1 92 ? 11.278 7.203 -13.424 1.00 98.12 92 MET A C 1
ATOM 736 O O . MET A 1 92 ? 11.255 8.004 -12.491 1.00 98.12 92 MET A O 1
ATOM 740 N N . THR A 1 93 ? 11.630 7.564 -14.659 1.00 98.19 93 THR A N 1
ATOM 741 C CA . THR A 1 93 ? 11.925 8.952 -15.044 1.00 98.19 93 THR A CA 1
ATOM 742 C C . THR A 1 93 ? 10.691 9.828 -14.856 1.00 98.19 93 THR A C 1
ATOM 744 O O . THR A 1 93 ? 10.783 10.869 -14.210 1.00 98.19 93 THR A O 1
ATOM 747 N N . TRP A 1 94 ? 9.522 9.386 -15.326 1.00 98.38 94 TRP A N 1
ATOM 748 C CA . TRP A 1 94 ? 8.265 10.100 -15.097 1.00 98.38 94 TRP A CA 1
ATOM 749 C C . TRP A 1 94 ? 8.017 10.329 -13.599 1.00 98.38 94 TRP A C 1
ATOM 751 O O . TRP A 1 94 ? 7.947 11.472 -13.153 1.00 98.38 94 TRP A O 1
ATOM 761 N N . VAL A 1 95 ? 8.030 9.263 -12.792 1.00 97.81 95 VAL A N 1
ATOM 762 C CA . VAL A 1 95 ? 7.853 9.357 -11.333 1.00 97.81 95 VAL A CA 1
ATOM 763 C C . VAL A 1 95 ? 8.856 10.322 -10.700 1.00 97.81 95 VAL A C 1
ATOM 765 O O . VAL A 1 95 ? 8.492 11.134 -9.848 1.00 97.81 95 VAL A O 1
ATOM 768 N N . LYS A 1 96 ? 10.122 10.273 -11.126 1.00 97.25 96 LYS A N 1
ATOM 769 C CA . LYS A 1 96 ? 11.185 11.104 -10.561 1.00 97.25 96 LYS A CA 1
ATOM 770 C C . LYS A 1 96 ? 10.967 12.595 -10.802 1.00 97.25 96 LYS A C 1
ATOM 772 O O . LYS A 1 96 ? 11.285 13.372 -9.898 1.00 97.25 96 LYS A O 1
ATOM 777 N N . TYR A 1 97 ? 10.466 12.980 -11.974 1.00 97.50 97 TYR A N 1
ATOM 778 C CA . TYR A 1 97 ? 10.416 14.380 -12.404 1.00 97.50 97 TYR A CA 1
ATOM 779 C C . TYR A 1 97 ? 9.028 15.024 -12.333 1.00 97.50 97 TYR A C 1
ATOM 781 O O . TYR A 1 97 ? 8.959 16.251 -12.330 1.00 97.50 97 TYR A O 1
ATOM 789 N N . THR A 1 98 ? 7.940 14.250 -12.253 1.00 97.94 98 THR A N 1
ATOM 790 C CA . THR A 1 98 ? 6.575 14.811 -12.303 1.00 97.94 98 THR A CA 1
ATOM 791 C C . THR A 1 98 ? 5.704 14.497 -11.091 1.00 97.94 98 THR A C 1
ATOM 793 O O . THR A 1 98 ? 4.728 15.207 -10.859 1.00 97.94 98 THR A O 1
ATOM 796 N N . CYS A 1 99 ? 6.000 13.437 -10.332 1.00 97.25 99 CYS A N 1
ATOM 797 C CA . CYS A 1 99 ? 5.162 13.010 -9.208 1.00 97.25 99 CYS A CA 1
ATOM 798 C C . CYS A 1 99 ? 5.534 13.705 -7.889 1.00 97.25 99 CYS A C 1
ATOM 800 O O . CYS A 1 99 ? 6.562 14.374 -7.763 1.00 97.25 99 CYS A O 1
ATOM 802 N N . GLY A 1 100 ? 4.660 13.546 -6.891 1.00 97.31 100 GLY A N 1
ATOM 803 C CA . GLY A 1 100 ? 4.861 14.103 -5.559 1.00 97.31 100 GLY A CA 1
ATOM 804 C C . GLY A 1 100 ? 6.020 13.445 -4.809 1.00 97.31 100 GLY A C 1
ATOM 805 O O . GLY A 1 100 ? 6.591 12.437 -5.225 1.00 97.31 100 GLY A O 1
ATOM 806 N N . ARG A 1 101 ? 6.366 14.026 -3.658 1.00 97.69 101 ARG A N 1
ATOM 807 C CA . ARG A 1 101 ? 7.401 13.498 -2.765 1.00 97.69 101 ARG A CA 1
ATOM 808 C C . ARG A 1 101 ? 6.954 13.541 -1.313 1.00 97.69 101 ARG A C 1
ATOM 810 O O . ARG A 1 101 ? 6.166 14.404 -0.918 1.00 97.69 101 ARG A O 1
ATOM 817 N N . LEU A 1 102 ? 7.480 12.628 -0.502 1.00 97.50 102 LEU A N 1
ATOM 818 C CA . LEU A 1 102 ? 7.489 12.783 0.950 1.00 97.50 102 LEU A CA 1
ATOM 819 C C . LEU A 1 102 ? 8.897 13.199 1.369 1.00 97.50 102 LEU A C 1
ATOM 821 O O . LEU A 1 102 ? 9.801 12.373 1.411 1.00 97.50 102 LEU A O 1
ATOM 825 N N . LYS A 1 103 ? 9.087 14.493 1.655 1.00 96.44 103 LYS A N 1
ATOM 826 C CA . LYS A 1 103 ? 10.422 15.113 1.668 1.00 96.44 103 LYS A CA 1
ATOM 827 C C . LYS A 1 103 ? 11.096 14.886 0.308 1.00 96.44 103 LYS A C 1
ATOM 829 O O . LYS A 1 103 ? 10.675 15.505 -0.663 1.00 96.44 103 LYS A O 1
ATOM 834 N N . SER A 1 104 ? 12.059 13.972 0.240 1.00 97.19 104 SER A N 1
ATOM 835 C CA . SER A 1 104 ? 12.751 13.582 -0.987 1.00 97.19 104 SER A CA 1
ATOM 836 C C . SER A 1 104 ? 12.320 12.209 -1.508 1.00 97.19 104 SER A C 1
ATOM 838 O O . SER A 1 104 ? 12.553 11.927 -2.680 1.00 97.19 104 SER A O 1
ATOM 840 N N . ASP A 1 105 ? 11.641 11.381 -0.707 1.00 98.25 105 ASP A N 1
ATOM 841 C CA . ASP A 1 105 ? 11.206 10.033 -1.097 1.00 98.25 105 ASP A CA 1
ATOM 842 C C . ASP A 1 105 ? 10.122 10.080 -2.183 1.00 98.25 105 ASP A C 1
ATOM 844 O O . ASP A 1 105 ? 9.277 10.983 -2.184 1.00 98.25 105 ASP A O 1
ATOM 848 N N . TYR A 1 106 ? 10.116 9.100 -3.094 1.00 97.94 106 TYR A N 1
ATOM 849 C CA . TYR A 1 106 ? 9.082 8.966 -4.131 1.00 97.94 106 TYR A CA 1
ATOM 850 C C . TYR A 1 106 ? 7.691 8.812 -3.507 1.00 97.94 106 TYR A C 1
ATOM 852 O O . TYR A 1 106 ? 7.567 8.104 -2.503 1.00 97.94 106 TYR A O 1
ATOM 860 N N . ARG A 1 107 ? 6.662 9.436 -4.105 1.00 95.00 107 ARG A N 1
ATOM 861 C CA . ARG A 1 107 ? 5.261 9.314 -3.680 1.00 95.00 107 ARG A CA 1
ATOM 862 C C . ARG A 1 107 ? 4.248 9.357 -4.824 1.00 95.00 107 ARG A C 1
ATOM 864 O O . ARG A 1 107 ? 4.419 10.193 -5.736 1.00 95.00 107 ARG A O 1
#

pLDDT: mean 97.13, std 1.95, range [80.62, 98.44]